Protein AF-A0A6B1F1K5-F1 (afdb_monomer_lite)

Structure (mmCIF, N/CA/C/O backbone):
data_AF-A0A6B1F1K5-F1
#
_entry.id   AF-A0A6B1F1K5-F1
#
loop_
_atom_site.group_PDB
_atom_site.id
_atom_site.type_symbol
_atom_site.label_atom_id
_atom_site.label_alt_id
_atom_site.label_comp_id
_atom_site.label_asym_id
_atom_site.label_entity_id
_atom_site.label_seq_id
_atom_site.pdbx_PDB_ins_code
_atom_site.Cartn_x
_atom_site.Cartn_y
_atom_site.Cartn_z
_atom_site.occupancy
_atom_site.B_iso_or_equiv
_atom_site.auth_seq_id
_atom_site.auth_comp_id
_atom_site.auth_asym_id
_atom_site.auth_atom_id
_atom_site.pdbx_PDB_model_num
ATOM 1 N N . MET A 1 1 ? -52.673 0.870 8.786 1.00 38.88 1 MET A N 1
ATOM 2 C CA . MET A 1 1 ? -51.530 1.319 7.965 1.00 38.88 1 MET A CA 1
ATOM 3 C C . MET A 1 1 ? -50.427 1.704 8.928 1.00 38.88 1 MET A C 1
ATOM 5 O O . MET A 1 1 ? -50.666 2.577 9.750 1.00 38.88 1 MET A O 1
ATOM 9 N N . THR A 1 2 ? -49.289 1.014 8.906 1.00 45.22 2 THR A N 1
ATOM 10 C CA . THR A 1 2 ? -48.194 1.255 9.857 1.00 45.22 2 THR A CA 1
ATOM 11 C C . THR A 1 2 ? -47.016 1.801 9.068 1.00 45.22 2 THR A C 1
ATOM 13 O O . THR A 1 2 ? -46.531 1.139 8.156 1.00 45.22 2 THR A O 1
ATOM 16 N N . SER A 1 3 ? -46.607 3.028 9.376 1.00 37.44 3 SER A N 1
ATOM 17 C CA . SER A 1 3 ? -45.432 3.670 8.791 1.00 37.44 3 SER A CA 1
ATOM 18 C C . SER A 1 3 ? -44.329 3.658 9.838 1.00 37.44 3 SER A C 1
ATOM 20 O O . SER A 1 3 ? -44.523 4.197 10.927 1.00 37.44 3 SER A O 1
ATOM 22 N N . GLN A 1 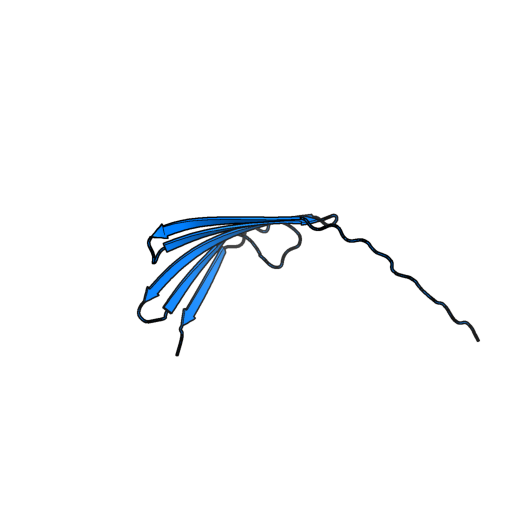4 ? -43.191 3.040 9.527 1.00 53.78 4 GLN A N 1
ATOM 23 C CA . GLN A 1 4 ? -42.007 3.056 10.378 1.00 53.78 4 GLN A CA 1
ATOM 24 C C . GLN A 1 4 ? -40.930 3.884 9.680 1.00 53.78 4 GLN A C 1
ATOM 26 O O . GLN A 1 4 ? -40.456 3.527 8.605 1.00 53.78 4 GLN A O 1
ATOM 31 N N . ILE A 1 5 ? -40.568 5.010 10.290 1.00 62.22 5 ILE A N 1
ATOM 32 C CA . ILE A 1 5 ? -39.447 5.837 9.850 1.00 62.22 5 ILE A CA 1
ATOM 33 C C . ILE A 1 5 ? -38.257 5.458 10.729 1.00 62.22 5 ILE A C 1
ATOM 35 O O . ILE A 1 5 ? -38.268 5.709 11.933 1.00 62.22 5 ILE A O 1
ATOM 39 N N . GLN A 1 6 ? -37.251 4.821 10.132 1.00 55.66 6 GLN A N 1
ATOM 40 C CA . GLN A 1 6 ? -36.012 4.443 10.805 1.00 55.66 6 GLN A CA 1
ATOM 41 C C . GLN A 1 6 ? -34.901 5.405 10.380 1.00 55.66 6 GLN A C 1
ATOM 43 O O . GLN A 1 6 ? -34.400 5.349 9.260 1.00 55.66 6 GLN A O 1
ATOM 48 N N . TRP A 1 7 ? -34.530 6.309 11.283 1.00 53.28 7 TRP A N 1
ATOM 49 C CA . TRP A 1 7 ? -33.415 7.229 11.090 1.00 53.28 7 TRP A CA 1
ATOM 50 C C . TRP A 1 7 ? -32.109 6.537 11.495 1.00 53.28 7 TRP A C 1
ATOM 52 O O . TRP A 1 7 ? -31.859 6.332 12.679 1.00 53.28 7 TRP A O 1
ATOM 62 N N . HIS A 1 8 ? -31.270 6.172 10.524 1.00 50.81 8 HIS A N 1
ATOM 63 C CA . HIS A 1 8 ? -29.886 5.758 10.774 1.00 50.81 8 HIS A CA 1
ATOM 64 C C . HIS A 1 8 ? -28.971 6.986 10.688 1.00 50.81 8 HIS A C 1
ATOM 66 O O . HIS A 1 8 ? -28.466 7.322 9.621 1.00 50.81 8 HIS A O 1
ATOM 72 N N . PHE A 1 9 ? -28.759 7.665 11.814 1.00 57.69 9 PHE A N 1
ATOM 73 C CA . PHE A 1 9 ? -27.650 8.609 11.971 1.00 57.69 9 PHE A CA 1
ATOM 74 C C . PHE A 1 9 ? -26.470 7.870 12.612 1.00 57.69 9 PHE A C 1
ATOM 76 O O . PHE A 1 9 ? -26.230 7.979 13.811 1.00 57.69 9 PHE A O 1
ATOM 83 N N . GLU A 1 10 ? -25.751 7.075 11.819 1.00 58.75 10 GLU A N 1
ATOM 84 C CA . GLU A 1 10 ? -24.457 6.528 12.237 1.00 58.75 10 GLU A CA 1
ATOM 85 C C . GLU A 1 10 ? -23.352 7.511 11.820 1.00 58.75 10 GLU A C 1
ATOM 87 O O . GLU A 1 10 ? -22.978 7.591 10.650 1.00 58.75 10 GLU A O 1
ATOM 92 N N . SER A 1 11 ? -22.820 8.278 12.773 1.00 64.44 11 SER A N 1
ATOM 93 C CA . SER A 1 11 ? -21.584 9.038 12.558 1.00 64.44 11 SER A CA 1
ATOM 94 C C . SER A 1 11 ? -20.401 8.076 12.612 1.00 64.44 11 SER A C 1
ATOM 96 O O . SER A 1 11 ? -19.872 7.792 13.685 1.00 64.44 11 SER A O 1
ATOM 98 N N . ARG A 1 12 ? -19.986 7.549 11.456 1.00 71.38 12 ARG A N 1
ATOM 99 C CA . ARG A 1 12 ? -18.773 6.728 11.355 1.00 71.38 12 ARG A CA 1
ATOM 100 C C . ARG A 1 12 ? -17.541 7.614 11.279 1.00 71.38 12 ARG A C 1
ATOM 102 O O . ARG A 1 12 ? -17.357 8.369 10.327 1.00 71.38 12 ARG A O 1
ATOM 109 N N . TYR A 1 13 ? -16.694 7.508 12.295 1.00 85.75 13 TYR A N 1
ATOM 110 C CA . TYR A 1 13 ? -15.414 8.197 12.344 1.00 85.75 13 TYR A CA 1
ATOM 111 C C . TYR A 1 13 ? -14.332 7.296 11.739 1.00 85.75 13 TYR A C 1
ATOM 113 O O . TYR A 1 13 ? -14.126 6.177 12.210 1.00 85.75 13 TYR A O 1
ATOM 121 N N . GLN A 1 14 ? -13.662 7.773 10.689 1.00 91.56 14 GLN A N 1
ATOM 122 C CA . GLN A 1 14 ? -12.552 7.076 10.045 1.00 91.56 14 GLN A CA 1
ATOM 123 C C . GLN A 1 14 ? -11.354 8.017 9.940 1.00 91.56 14 GLN A C 1
ATOM 125 O O . GLN A 1 14 ? -11.462 9.133 9.433 1.00 91.56 14 GLN A O 1
ATOM 130 N N . GLN A 1 15 ? -10.200 7.542 10.393 1.00 95.56 15 GLN A N 1
ATOM 131 C CA . GLN A 1 15 ? -8.915 8.201 10.228 1.00 95.56 15 GLN A CA 1
ATOM 132 C C . GLN A 1 15 ? -8.072 7.395 9.250 1.00 95.56 15 GLN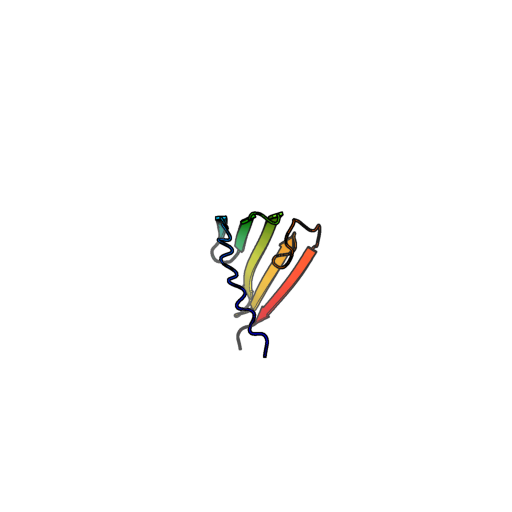 A C 1
ATOM 134 O O . GLN A 1 15 ? -7.959 6.175 9.363 1.00 95.56 15 GLN A O 1
ATOM 139 N N . ILE A 1 16 ? -7.479 8.081 8.278 1.00 95.94 16 ILE A N 1
ATOM 140 C CA . ILE A 1 16 ? -6.604 7.461 7.288 1.00 95.94 16 ILE A CA 1
ATOM 141 C C . ILE A 1 16 ? -5.253 8.154 7.360 1.00 95.94 16 ILE A C 1
ATOM 143 O O . ILE A 1 16 ? -5.156 9.357 7.123 1.00 95.94 16 ILE A O 1
ATOM 147 N N . LEU A 1 17 ? -4.209 7.378 7.628 1.00 97.56 17 LEU A N 1
ATOM 148 C CA . LEU A 1 17 ? -2.826 7.812 7.500 1.00 97.56 17 LEU A CA 1
ATOM 149 C C . LEU A 1 17 ? -2.216 7.128 6.280 1.00 97.56 17 LEU A C 1
ATOM 151 O O . LEU A 1 17 ? -2.240 5.904 6.171 1.00 97.56 17 LEU A O 1
ATOM 155 N N . THR A 1 18 ? -1.661 7.922 5.369 1.00 97.88 18 THR A N 1
ATOM 156 C CA . THR A 1 18 ? -0.933 7.420 4.200 1.00 97.88 18 THR A CA 1
ATOM 157 C C . THR A 1 18 ? 0.510 7.879 4.294 1.00 97.88 18 THR A C 1
ATOM 159 O O . THR A 1 18 ? 0.762 9.063 4.504 1.00 97.88 18 THR A O 1
ATOM 162 N N . LEU A 1 19 ? 1.446 6.949 4.131 1.00 97.94 19 LEU A N 1
ATOM 163 C CA . LEU A 1 19 ? 2.872 7.241 4.056 1.00 97.94 19 LEU A CA 1
ATOM 164 C C . LEU A 1 19 ? 3.398 6.720 2.729 1.00 97.94 19 LEU A C 1
ATOM 166 O O . LEU A 1 19 ? 3.100 5.595 2.342 1.00 97.94 19 LEU A O 1
ATOM 170 N N . THR A 1 20 ? 4.208 7.524 2.055 1.00 97.88 20 THR A N 1
ATOM 171 C CA . THR A 1 20 ? 4.854 7.128 0.806 1.00 97.88 20 THR A CA 1
ATOM 172 C C . THR A 1 20 ? 6.308 7.542 0.864 1.00 97.88 20 THR A C 1
ATOM 174 O O . THR A 1 20 ? 6.625 8.662 1.262 1.00 97.88 20 THR A O 1
ATOM 177 N N . TYR A 1 21 ? 7.183 6.629 0.465 1.00 97.81 21 TYR A N 1
ATOM 178 C CA . TYR A 1 21 ? 8.603 6.873 0.322 1.00 97.81 21 TYR A CA 1
ATOM 179 C C . TYR A 1 21 ? 9.054 6.485 -1.084 1.00 97.81 21 TYR A C 1
ATOM 181 O O . TYR A 1 21 ? 8.926 5.327 -1.494 1.00 97.81 21 TYR A O 1
ATOM 189 N N . ASP A 1 22 ? 9.593 7.457 -1.811 1.00 97.88 22 ASP A N 1
ATOM 190 C CA . ASP A 1 22 ? 10.114 7.270 -3.159 1.00 97.88 22 ASP A CA 1
ATOM 191 C C . ASP A 1 22 ? 11.624 7.009 -3.088 1.00 97.88 22 ASP A C 1
ATOM 193 O O . ASP A 1 22 ? 12.409 7.893 -2.751 1.00 97.88 22 ASP A O 1
ATOM 197 N N . PHE A 1 23 ? 12.044 5.783 -3.413 1.00 97.31 23 PHE A N 1
ATOM 198 C CA . PHE A 1 23 ? 13.467 5.422 -3.490 1.00 97.31 23 PHE A CA 1
ATOM 199 C C . PHE A 1 23 ? 14.115 5.962 -4.767 1.00 97.31 23 PHE A C 1
ATOM 201 O O . PHE A 1 23 ? 15.310 6.238 -4.810 1.00 97.31 23 PHE A O 1
ATOM 208 N N . SER A 1 24 ? 13.332 6.046 -5.841 1.00 95.44 24 SER A N 1
ATOM 209 C CA . SER A 1 24 ? 13.723 6.619 -7.127 1.00 95.44 24 SER A CA 1
ATOM 210 C C . SER A 1 24 ? 12.472 7.032 -7.900 1.00 95.44 24 SER A C 1
ATOM 212 O O . SER A 1 24 ? 11.356 6.700 -7.501 1.00 95.44 24 SER A O 1
ATOM 214 N N . SER A 1 25 ? 12.642 7.654 -9.069 1.00 92.31 25 SER A N 1
ATOM 215 C CA . SER A 1 25 ? 11.527 7.950 -9.985 1.00 92.31 25 SER A CA 1
ATOM 216 C C . SER A 1 25 ? 10.739 6.707 -10.429 1.00 92.31 25 SER A C 1
ATOM 218 O O . SER A 1 25 ? 9.608 6.826 -10.898 1.00 92.31 25 SER A O 1
ATOM 220 N N . ALA A 1 26 ? 11.332 5.518 -10.292 1.00 95.06 26 ALA A N 1
ATOM 221 C CA . ALA A 1 26 ? 10.782 4.254 -10.753 1.00 95.06 26 ALA A CA 1
ATOM 222 C C . ALA A 1 26 ? 10.420 3.279 -9.622 1.00 95.06 26 ALA A C 1
ATOM 224 O O . ALA A 1 26 ? 9.915 2.198 -9.911 1.00 95.06 26 ALA A O 1
ATOM 225 N N . LEU A 1 27 ? 10.699 3.598 -8.354 1.00 97.12 27 LEU A N 1
ATOM 226 C CA . LEU A 1 27 ? 10.515 2.672 -7.232 1.00 97.12 27 LEU A CA 1
ATOM 227 C C . LEU A 1 27 ? 10.027 3.416 -5.993 1.00 97.12 27 LEU A C 1
ATOM 229 O O . LEU A 1 27 ? 10.718 4.312 -5.510 1.00 97.12 27 LEU A O 1
ATOM 233 N N . SER A 1 28 ? 8.895 2.988 -5.439 1.00 98.00 28 SER A N 1
ATOM 234 C CA . SER A 1 28 ? 8.341 3.561 -4.213 1.00 98.00 28 SER A CA 1
ATOM 235 C C . SER A 1 28 ? 7.710 2.512 -3.305 1.00 98.00 28 SER A C 1
ATOM 237 O O . SER A 1 28 ? 7.238 1.470 -3.762 1.00 98.00 28 SER A O 1
ATOM 239 N N . LEU A 1 29 ? 7.716 2.785 -2.003 1.00 98.25 29 LEU A N 1
ATOM 240 C CA . LEU A 1 29 ? 6.987 2.027 -0.993 1.00 98.25 29 LEU A CA 1
ATOM 241 C C . LEU A 1 29 ? 5.924 2.931 -0.379 1.00 98.25 29 LEU A C 1
ATOM 243 O O . LEU A 1 29 ? 6.232 3.985 0.170 1.00 98.25 29 LEU A O 1
ATOM 247 N N . GLY A 1 30 ? 4.673 2.499 -0.463 1.00 97.94 30 GLY A N 1
ATOM 248 C CA . GLY A 1 30 ? 3.543 3.123 0.204 1.00 97.94 30 GLY A CA 1
ATOM 249 C C . GLY A 1 30 ? 3.030 2.265 1.351 1.00 97.94 30 GLY A C 1
ATOM 250 O O . GLY A 1 30 ? 3.111 1.037 1.311 1.00 97.94 30 GLY A O 1
ATOM 251 N N . SER A 1 31 ? 2.445 2.904 2.351 1.00 97.62 31 SER A N 1
ATOM 252 C CA . SER A 1 31 ? 1.603 2.265 3.349 1.00 97.62 31 SER A CA 1
ATOM 253 C C . SER A 1 31 ? 0.351 3.092 3.596 1.00 97.62 31 SER A C 1
ATOM 255 O O . SER A 1 31 ? 0.329 4.312 3.411 1.00 97.62 31 SER A O 1
ATOM 257 N N . ARG A 1 32 ? -0.720 2.413 3.999 1.00 97.56 32 ARG A N 1
ATOM 258 C CA . ARG A 1 32 ? -1.969 3.064 4.383 1.00 97.56 32 ARG A CA 1
ATOM 259 C C . ARG A 1 32 ? -2.545 2.369 5.600 1.00 97.56 32 ARG A C 1
ATOM 261 O O . ARG A 1 32 ? -2.818 1.175 5.542 1.00 97.56 32 ARG A O 1
ATOM 268 N N . LEU A 1 33 ? -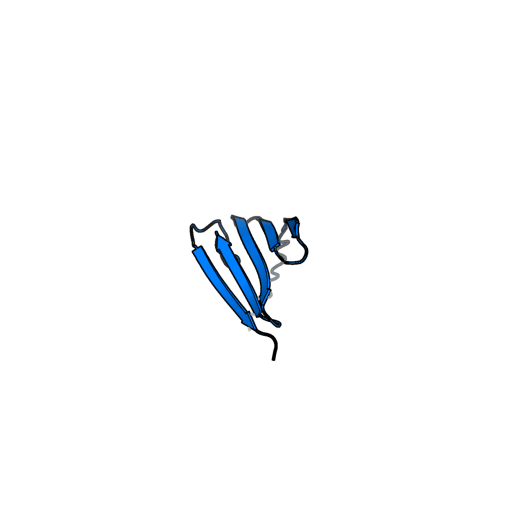2.717 3.133 6.672 1.00 97.50 33 LEU A N 1
ATOM 269 C CA . LEU A 1 33 ? -3.386 2.739 7.905 1.00 97.50 33 LEU A CA 1
ATOM 270 C C . LEU A 1 33 ? -4.777 3.375 7.916 1.00 97.50 33 LEU A C 1
ATOM 272 O O . LEU A 1 33 ? -4.918 4.575 7.680 1.00 97.50 33 LEU A O 1
ATOM 276 N N . ILE A 1 34 ? -5.793 2.570 8.182 1.00 96.44 34 ILE A N 1
ATOM 277 C CA . ILE A 1 34 ? -7.189 2.973 8.292 1.00 96.44 34 ILE A CA 1
ATOM 278 C C . ILE A 1 34 ? -7.636 2.577 9.692 1.00 96.44 34 ILE A C 1
ATOM 280 O O . ILE A 1 34 ? -7.615 1.398 10.035 1.00 96.44 34 ILE A O 1
ATOM 284 N N . TRP A 1 35 ? -8.026 3.561 10.491 1.00 95.06 35 TRP A N 1
ATOM 285 C CA . TRP A 1 35 ? -8.585 3.356 11.818 1.00 95.06 35 TRP A CA 1
ATOM 286 C C . TRP A 1 35 ? -10.040 3.800 11.805 1.00 95.06 35 TRP A C 1
ATOM 288 O O . TRP A 1 35 ? -10.341 4.959 11.524 1.00 95.06 35 TRP A O 1
ATOM 298 N N . GLN A 1 36 ? -10.944 2.881 12.115 1.00 93.31 36 GLN A N 1
ATOM 299 C CA . GLN A 1 36 ? -12.370 3.147 12.263 1.00 93.31 36 GLN A CA 1
ATOM 300 C C . GLN A 1 36 ? -12.935 2.367 13.452 1.00 93.31 36 GLN A C 1
ATOM 302 O O . GLN A 1 36 ? -12.234 1.570 14.074 1.00 93.31 36 GLN A O 1
ATOM 307 N N . VAL A 1 37 ? -14.199 2.614 13.792 1.00 90.38 37 VAL A N 1
ATOM 308 C CA . VAL A 1 37 ? -14.858 1.970 14.942 1.00 90.38 37 VAL A CA 1
ATOM 309 C C . VAL A 1 37 ? -14.900 0.445 14.787 1.00 90.38 37 VAL A C 1
ATOM 311 O O . VAL A 1 37 ? -14.753 -0.277 15.766 1.00 90.38 37 VAL A O 1
ATOM 314 N N . GLU A 1 38 ? -15.062 -0.050 13.561 1.00 90.38 38 GLU A N 1
ATOM 315 C CA . GLU A 1 38 ? -15.201 -1.477 13.261 1.00 90.38 38 GLU A CA 1
ATOM 316 C C . GLU A 1 38 ? -13.863 -2.220 13.147 1.00 90.38 38 GLU A C 1
ATOM 318 O O . GLU A 1 38 ? -13.870 -3.443 13.020 1.00 90.38 38 GLU A O 1
ATOM 323 N N . GLY A 1 39 ? -12.726 -1.514 13.159 1.00 92.50 39 GLY A N 1
ATOM 324 C CA . GLY A 1 39 ? -11.419 -2.154 13.048 1.00 92.50 39 GLY A CA 1
ATOM 325 C C . GLY A 1 39 ? -10.282 -1.239 12.607 1.00 92.50 39 GLY A C 1
ATOM 326 O O . GLY A 1 39 ? -10.463 -0.073 12.241 1.00 92.50 39 GLY A O 1
ATOM 327 N N . VAL A 1 40 ? -9.081 -1.815 12.643 1.00 95.88 40 VAL A N 1
ATOM 328 C CA . VAL A 1 40 ? -7.849 -1.184 12.169 1.00 95.88 40 VAL A CA 1
ATOM 329 C C . VAL A 1 40 ? -7.248 -2.038 11.060 1.00 95.88 40 VAL A C 1
ATOM 331 O O . VAL A 1 40 ? -6.895 -3.199 11.273 1.00 95.88 40 VAL A O 1
ATOM 334 N N . ASN A 1 41 ? -7.085 -1.448 9.880 1.00 97.50 41 ASN A N 1
ATOM 335 C CA . ASN A 1 41 ? -6.448 -2.087 8.736 1.00 97.50 41 ASN A CA 1
ATOM 336 C C . ASN A 1 41 ? -5.170 -1.343 8.352 1.00 97.50 41 ASN A C 1
ATOM 338 O O . ASN A 1 41 ? -5.119 -0.117 8.373 1.00 97.50 41 ASN A O 1
ATOM 342 N N . ILE A 1 42 ? -4.147 -2.091 7.958 1.00 98.12 42 ILE A N 1
ATOM 343 C CA . ILE A 1 42 ? -2.934 -1.558 7.356 1.00 98.12 42 ILE A CA 1
ATOM 344 C C . ILE A 1 42 ? -2.560 -2.390 6.130 1.00 98.12 42 ILE A C 1
ATOM 346 O O . ILE A 1 42 ? -2.704 -3.608 6.121 1.00 98.12 42 ILE A O 1
ATOM 350 N N . TYR A 1 43 ? -2.039 -1.754 5.090 1.00 98.31 43 TYR A N 1
ATOM 351 C CA . TYR A 1 43 ? -1.349 -2.476 4.024 1.00 98.31 43 TYR A CA 1
ATOM 352 C C . TYR A 1 43 ? -0.114 -1.713 3.562 1.00 98.31 43 TYR A C 1
ATOM 354 O O . TYR A 1 43 ? -0.002 -0.499 3.745 1.00 98.31 43 TYR A O 1
ATOM 362 N N . PHE A 1 44 ? 0.795 -2.447 2.930 1.00 98.31 44 PHE A N 1
ATOM 363 C CA . PHE A 1 44 ? 2.015 -1.938 2.319 1.00 98.31 44 PHE A CA 1
ATOM 364 C C . PHE A 1 44 ? 1.997 -2.255 0.831 1.00 98.31 44 PHE A C 1
ATOM 366 O O . PHE A 1 44 ? 1.533 -3.321 0.436 1.00 98.31 44 PHE A O 1
ATOM 373 N N . ALA A 1 45 ? 2.500 -1.348 0.005 1.00 98.12 45 ALA A N 1
ATOM 374 C CA . ALA A 1 45 ? 2.539 -1.495 -1.439 1.00 98.12 45 ALA A CA 1
ATOM 375 C C . ALA A 1 45 ? 3.897 -1.041 -1.974 1.00 98.12 45 ALA A C 1
ATOM 377 O O . ALA A 1 45 ? 4.225 0.141 -1.921 1.00 98.12 45 ALA A O 1
ATOM 378 N N . LEU A 1 46 ? 4.677 -1.971 -2.516 1.00 98.25 46 LEU A N 1
ATOM 379 C CA . LEU A 1 46 ? 5.875 -1.660 -3.284 1.00 98.25 46 LEU A CA 1
ATOM 380 C C . LEU A 1 46 ? 5.476 -1.487 -4.749 1.00 98.25 46 LEU A C 1
ATOM 382 O O . LEU A 1 46 ? 4.950 -2.422 -5.352 1.00 98.25 46 LEU A O 1
ATOM 386 N N . ARG A 1 47 ? 5.730 -0.312 -5.323 1.00 97.06 47 ARG A N 1
ATOM 387 C CA . ARG A 1 47 ? 5.493 -0.003 -6.735 1.00 97.06 47 ARG A CA 1
ATOM 388 C C . ARG A 1 47 ? 6.819 0.081 -7.472 1.00 97.06 47 ARG A C 1
ATOM 390 O O . ARG A 1 47 ? 7.720 0.790 -7.033 1.00 97.06 47 ARG A O 1
ATOM 397 N N . ARG A 1 48 ? 6.902 -0.564 -8.635 1.00 96.31 48 ARG A N 1
ATOM 398 C CA . ARG A 1 48 ? 7.989 -0.386 -9.599 1.00 96.31 48 ARG A CA 1
ATOM 399 C C . ARG A 1 48 ? 7.437 -0.013 -10.970 1.00 96.31 48 ARG A C 1
ATOM 401 O O . ARG A 1 48 ? 6.689 -0.789 -11.558 1.00 96.31 48 ARG A O 1
ATOM 408 N N . SER A 1 49 ? 7.821 1.151 -11.475 1.00 91.44 49 SER A N 1
ATOM 409 C CA . SER A 1 49 ? 7.383 1.712 -12.756 1.00 91.44 49 SER A CA 1
ATOM 410 C C . SER A 1 49 ? 8.519 1.793 -13.777 1.00 91.44 49 SER A C 1
ATOM 412 O O . SER A 1 49 ? 9.681 1.554 -13.453 1.00 91.44 49 SER A O 1
ATOM 414 N N . GLY A 1 50 ? 8.192 2.146 -15.023 1.00 82.12 50 GLY A N 1
ATOM 415 C CA . GLY A 1 50 ? 9.188 2.498 -16.049 1.00 82.12 50 GLY A CA 1
ATOM 416 C C . GLY A 1 50 ? 9.436 1.447 -17.134 1.00 82.12 50 GLY A C 1
ATOM 417 O O . GLY A 1 50 ? 10.234 1.684 -18.037 1.00 82.12 50 GLY A O 1
ATOM 418 N N . TYR A 1 51 ? 8.720 0.321 -17.126 1.00 79.06 51 TYR A N 1
ATOM 419 C CA . TYR A 1 51 ? 8.811 -0.695 -18.181 1.00 79.06 51 TYR A CA 1
ATOM 420 C C . TYR A 1 51 ? 7.886 -0.351 -19.359 1.00 79.06 51 TYR A C 1
ATOM 422 O O . TYR A 1 51 ? 6.874 -1.017 -19.581 1.00 79.06 51 TYR A O 1
ATOM 430 N N . ALA A 1 52 ? 8.203 0.732 -20.080 1.00 84.75 52 ALA A N 1
ATOM 431 C CA . ALA A 1 52 ? 7.447 1.207 -21.248 1.00 84.75 52 ALA A CA 1
ATOM 432 C C . ALA A 1 52 ? 5.933 1.365 -20.974 1.00 84.75 52 ALA A C 1
ATOM 434 O O . ALA A 1 52 ? 5.097 0.801 -21.676 1.00 84.75 52 ALA A O 1
ATOM 435 N N . GLY A 1 53 ? 5.586 2.082 -19.898 1.00 87.44 53 GLY A N 1
ATOM 436 C CA . GLY A 1 53 ? 4.194 2.266 -19.460 1.00 87.44 53 GLY A CA 1
ATOM 437 C C . GLY A 1 53 ? 3.628 1.119 -18.613 1.00 87.44 53 GLY A C 1
ATOM 438 O O . GLY A 1 53 ? 2.433 1.116 -18.323 1.00 87.44 53 GLY A O 1
ATOM 439 N N . THR A 1 54 ? 4.464 0.152 -18.214 1.00 93.06 54 THR A N 1
ATOM 440 C CA . THR A 1 54 ? 4.078 -0.935 -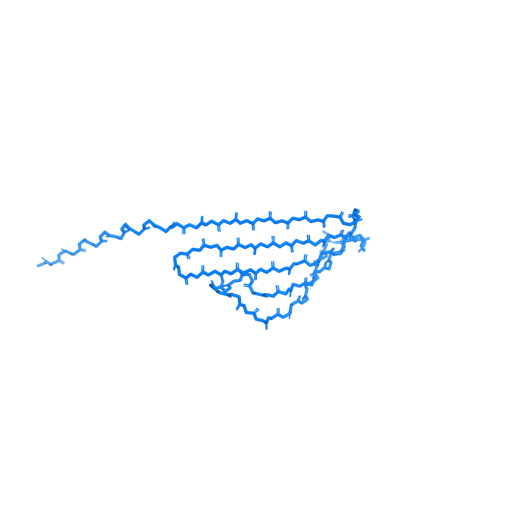17.301 1.00 93.06 54 THR A CA 1
ATOM 441 C C . THR A 1 54 ? 4.529 -0.653 -15.868 1.00 93.06 54 THR A C 1
ATOM 443 O O . THR A 1 54 ? 5.711 -0.387 -15.621 1.00 93.06 54 THR A O 1
ATOM 446 N N . ASP A 1 55 ? 3.589 -0.790 -14.937 1.00 94.94 55 ASP A N 1
ATOM 447 C CA . ASP A 1 55 ? 3.766 -0.663 -13.496 1.00 94.94 55 ASP A CA 1
ATOM 448 C C . ASP A 1 55 ? 3.479 -1.997 -12.799 1.00 94.94 55 ASP A C 1
ATOM 450 O O . ASP A 1 5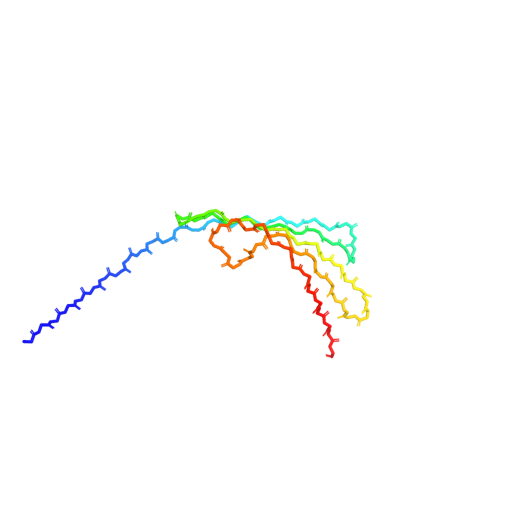5 ? 2.441 -2.631 -13.003 1.00 94.94 55 ASP A O 1
ATOM 454 N N . PHE A 1 56 ? 4.395 -2.395 -11.924 1.00 96.62 56 PHE A N 1
ATOM 455 C CA . PHE A 1 56 ? 4.297 -3.579 -11.081 1.00 96.62 56 PHE A CA 1
ATOM 456 C C . PHE A 1 56 ? 4.056 -3.167 -9.635 1.00 96.62 56 PHE A C 1
ATOM 458 O O . PHE A 1 56 ? 4.665 -2.219 -9.141 1.00 96.62 56 PHE A O 1
ATOM 465 N N . PHE A 1 57 ? 3.207 -3.917 -8.942 1.00 97.12 57 PHE A N 1
ATOM 466 C CA . PHE A 1 57 ? 2.896 -3.705 -7.538 1.00 97.12 57 PHE A CA 1
ATOM 467 C C . PHE A 1 57 ? 2.990 -5.018 -6.774 1.00 97.12 57 PHE A C 1
ATOM 469 O O . PHE A 1 57 ? 2.421 -6.023 -7.199 1.00 97.12 57 PHE A O 1
ATOM 476 N N . ILE A 1 58 ? 3.647 -4.982 -5.620 1.00 97.88 58 ILE A N 1
ATOM 477 C CA . ILE A 1 58 ? 3.591 -6.033 -4.606 1.00 97.88 58 ILE A CA 1
ATOM 478 C C . ILE A 1 58 ? 2.919 -5.438 -3.376 1.00 97.88 58 ILE A C 1
ATOM 480 O O . ILE A 1 58 ? 3.401 -4.448 -2.831 1.00 97.88 58 ILE A O 1
ATOM 484 N N . ILE A 1 59 ? 1.799 -6.019 -2.957 1.00 97.94 59 ILE A N 1
ATOM 485 C CA . ILE A 1 59 ? 0.978 -5.528 -1.852 1.00 97.94 59 ILE A CA 1
ATOM 486 C C . ILE A 1 59 ? 0.959 -6.578 -0.746 1.00 97.94 59 ILE A C 1
ATOM 488 O O . ILE A 1 59 ? 0.612 -7.731 -0.999 1.00 97.94 59 ILE A O 1
ATOM 492 N N . LEU A 1 60 ? 1.310 -6.168 0.470 1.00 98.38 60 LEU A N 1
ATOM 493 C CA . LEU A 1 60 ? 1.174 -6.962 1.687 1.00 98.38 60 LEU A CA 1
ATOM 494 C C . LEU A 1 60 ? 0.034 -6.388 2.530 1.00 98.38 60 LEU A C 1
ATOM 496 O O . LEU A 1 60 ? 0.074 -5.217 2.904 1.00 98.38 60 LEU A O 1
ATOM 500 N N . GLY A 1 61 ? -0.956 -7.214 2.845 1.00 97.25 61 GLY A N 1
ATOM 501 C CA . GLY A 1 61 ? -2.209 -6.794 3.466 1.00 97.25 61 GLY A CA 1
ATOM 502 C C . GLY A 1 61 ? -3.404 -7.021 2.542 1.00 97.25 61 GLY A C 1
ATOM 503 O O . GLY A 1 61 ? -3.270 -7.517 1.421 1.00 97.25 61 GLY A O 1
ATOM 504 N N . ASP A 1 62 ? -4.586 -6.618 3.001 1.00 95.75 62 ASP A N 1
ATOM 505 C CA . ASP A 1 62 ? -5.786 -6.572 2.168 1.00 95.75 62 ASP A CA 1
ATOM 506 C C . ASP A 1 62 ? -6.419 -5.179 2.257 1.00 95.75 62 ASP A C 1
ATOM 508 O O . ASP A 1 62 ? -7.035 -4.861 3.274 1.00 95.75 62 ASP A O 1
ATOM 512 N N . PRO A 1 63 ? -6.303 -4.348 1.206 1.00 92.25 63 PRO A N 1
ATOM 513 C CA . PRO A 1 63 ? -6.906 -3.018 1.176 1.00 92.25 63 PRO A CA 1
ATOM 514 C C . PRO A 1 63 ? -8.434 -3.006 1.331 1.00 92.25 63 PRO A C 1
ATOM 516 O O . PRO A 1 63 ? -8.993 -1.953 1.620 1.00 92.25 63 PRO A O 1
ATOM 519 N N . ASN A 1 64 ? -9.106 -4.143 1.117 1.00 92.75 64 ASN A N 1
ATOM 520 C CA . ASN A 1 64 ? -10.564 -4.259 1.169 1.00 92.75 64 ASN A CA 1
ATOM 521 C C . ASN A 1 64 ? -11.076 -4.892 2.474 1.00 92.75 64 ASN A C 1
ATOM 523 O O . ASN A 1 64 ? -12.286 -5.006 2.659 1.00 92.75 64 ASN A O 1
ATOM 527 N N . ALA A 1 65 ? -10.186 -5.338 3.364 1.00 94.50 65 ALA A N 1
ATOM 528 C CA . ALA A 1 65 ? -10.573 -5.908 4.650 1.00 94.50 65 ALA A CA 1
ATOM 529 C C . ALA A 1 65 ? -10.818 -4.816 5.710 1.00 94.50 65 ALA A C 1
ATOM 531 O O . ALA A 1 65 ? -10.276 -3.716 5.626 1.00 94.50 65 ALA A O 1
ATOM 532 N N . LEU A 1 66 ? -11.615 -5.126 6.738 1.00 94.12 66 LEU A N 1
ATOM 533 C CA . LEU A 1 66 ? -11.789 -4.247 7.909 1.00 94.12 66 LEU A CA 1
ATOM 534 C C . LEU A 1 66 ? -10.573 -4.267 8.848 1.00 94.12 66 LEU A C 1
ATOM 536 O O . LEU A 1 66 ? -10.322 -3.308 9.568 1.00 94.12 66 LEU A O 1
ATOM 540 N N . GLU A 1 67 ? -9.806 -5.355 8.811 1.00 96.50 67 GLU A N 1
ATOM 541 C CA . GLU A 1 67 ? -8.632 -5.581 9.648 1.00 96.50 67 GLU A CA 1
ATOM 542 C C . GLU A 1 67 ? -7.467 -6.091 8.806 1.00 96.50 67 GLU A C 1
ATOM 544 O O . GLU A 1 67 ? -7.670 -6.636 7.716 1.00 96.50 67 GLU A O 1
ATOM 549 N N . PHE A 1 68 ? -6.250 -5.987 9.344 1.00 96.25 68 PHE A N 1
ATOM 550 C CA . PHE A 1 68 ? -5.072 -6.557 8.700 1.00 96.25 68 PHE A CA 1
ATOM 551 C C . PHE A 1 68 ? -5.269 -8.049 8.394 1.00 96.25 68 PHE A C 1
ATOM 553 O O . PHE A 1 68 ? -5.527 -8.871 9.277 1.00 96.25 68 PHE A O 1
ATOM 560 N N . LYS A 1 69 ? -5.092 -8.414 7.124 1.00 97.12 69 LYS A N 1
ATOM 561 C CA . LYS A 1 69 ? -5.017 -9.806 6.679 1.00 97.12 69 LYS A CA 1
ATOM 562 C C . LYS A 1 69 ? -3.641 -10.066 6.100 1.00 97.12 69 LYS A C 1
ATOM 564 O O . LYS A 1 69 ? -3.202 -9.355 5.201 1.00 97.12 69 LYS A O 1
ATOM 569 N N . GLN A 1 70 ? -2.990 -11.128 6.564 1.00 96.62 70 GLN A N 1
ATOM 570 C CA . GLN A 1 70 ? -1.717 -11.577 6.013 1.00 96.62 70 GLN A CA 1
ATOM 571 C C . GLN A 1 70 ? -1.933 -12.172 4.613 1.00 96.62 70 GLN A C 1
ATOM 573 O O . GLN A 1 70 ? -2.106 -13.376 4.438 1.00 96.62 70 GLN A O 1
ATOM 578 N N . ARG A 1 71 ? -1.965 -11.297 3.609 1.00 97.75 71 ARG A N 1
ATOM 579 C CA . ARG A 1 71 ? -2.163 -11.621 2.198 1.00 97.75 71 ARG A CA 1
ATOM 580 C C . ARG A 1 71 ? -1.086 -10.930 1.375 1.00 97.75 71 ARG A C 1
ATOM 582 O O . ARG A 1 71 ? -0.774 -9.772 1.625 1.00 97.75 71 ARG A O 1
ATOM 589 N N . LEU A 1 72 ? -0.535 -11.644 0.399 1.00 97.56 72 LEU A N 1
ATOM 590 C CA . LEU A 1 72 ? 0.416 -11.100 -0.562 1.00 97.56 72 LEU A CA 1
ATOM 591 C C . LEU A 1 72 ? -0.236 -11.092 -1.945 1.00 97.56 72 LEU A C 1
ATOM 593 O O . LEU A 1 72 ? -0.706 -12.128 -2.411 1.00 97.56 72 LEU A O 1
ATOM 597 N N . VAL A 1 73 ? -0.282 -9.928 -2.587 1.00 97.75 73 VAL A N 1
ATOM 598 C CA . VAL A 1 73 ? -0.875 -9.740 -3.915 1.00 97.75 73 VAL A CA 1
ATOM 599 C C . VAL A 1 73 ? 0.161 -9.129 -4.847 1.00 97.75 73 VAL A C 1
ATOM 601 O O . VAL A 1 73 ? 0.795 -8.133 -4.508 1.00 97.75 73 VAL A O 1
ATOM 604 N N . ALA A 1 74 ? 0.296 -9.696 -6.044 1.00 97.12 74 ALA A N 1
ATOM 605 C CA . ALA A 1 74 ? 1.045 -9.093 -7.137 1.00 97.12 74 ALA A CA 1
ATOM 606 C C . ALA A 1 74 ? 0.065 -8.545 -8.181 1.00 97.12 74 ALA A C 1
ATOM 608 O O . ALA A 1 74 ? -0.886 -9.227 -8.563 1.00 97.12 74 ALA A O 1
ATOM 609 N N . LYS A 1 75 ? 0.286 -7.313 -8.643 1.00 95.81 75 LYS A N 1
ATOM 610 C CA . LYS A 1 75 ? -0.537 -6.661 -9.667 1.00 95.81 75 LYS A CA 1
ATOM 611 C C . LYS A 1 75 ? 0.353 -6.042 -10.737 1.00 95.81 75 LYS A C 1
ATOM 613 O O . LYS A 1 75 ? 1.389 -5.462 -10.426 1.00 95.81 75 LYS A O 1
ATOM 618 N N . VAL A 1 76 ? -0.087 -6.134 -11.989 1.00 96.00 76 VAL A N 1
ATOM 619 C CA . VAL A 1 76 ? 0.555 -5.492 -13.141 1.00 96.00 76 VAL A CA 1
ATOM 620 C C . VAL A 1 76 ? -0.466 -4.595 -13.824 1.00 96.00 76 VAL A C 1
ATOM 622 O O . VAL A 1 76 ? -1.608 -5.000 -14.037 1.00 96.00 76 VAL A O 1
ATOM 625 N N . ILE A 1 77 ? -0.065 -3.370 -14.141 1.00 94.75 77 ILE A N 1
ATOM 626 C CA . ILE A 1 77 ? -0.854 -2.404 -14.904 1.00 94.75 77 ILE A CA 1
ATOM 627 C C . ILE A 1 77 ? -0.016 -1.997 -16.108 1.00 94.75 77 ILE A C 1
ATOM 629 O O . ILE A 1 77 ? 1.142 -1.636 -15.942 1.00 94.75 77 ILE A O 1
ATOM 633 N N . ARG A 1 78 ? -0.585 -2.041 -17.312 1.00 93.00 78 ARG A N 1
ATOM 634 C CA . ARG A 1 78 ? 0.081 -1.594 -18.538 1.00 93.00 78 ARG A CA 1
ATOM 635 C C . ARG A 1 78 ? -0.783 -0.547 -19.222 1.00 93.00 78 ARG A C 1
ATOM 637 O O . ARG A 1 78 ? -1.930 -0.840 -19.549 1.00 93.00 78 ARG A O 1
ATOM 644 N N . ALA A 1 79 ? -0.235 0.646 -19.417 1.00 85.94 79 ALA A N 1
ATOM 645 C CA . ALA A 1 79 ? -0.853 1.665 -20.253 1.00 85.94 79 ALA A CA 1
ATOM 646 C C . ALA A 1 79 ? -0.729 1.257 -21.732 1.00 85.94 79 ALA A C 1
ATOM 648 O O . ALA A 1 79 ? 0.325 0.770 -22.150 1.00 85.94 79 ALA A O 1
ATOM 649 N N . PHE A 1 80 ? -1.813 1.413 -22.489 1.00 79.81 80 PHE A N 1
ATOM 650 C CA . PHE A 1 80 ? -1.898 1.175 -23.930 1.00 79.81 80 PHE A CA 1
ATOM 651 C C . PHE A 1 80 ? -2.417 2.42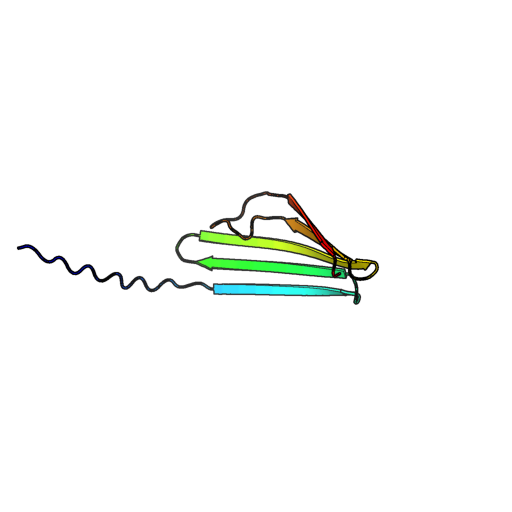7 -24.629 1.00 79.81 80 PHE A C 1
ATOM 653 O O . PHE A 1 80 ? -3.187 3.175 -23.983 1.00 79.81 80 PHE A O 1
#

Foldseek 3Di:
DDDDDDDPPDPKDKDKDKDKDDPDPFWIKIKIWIDTPQEIFIKIWIWGDDPQQKIKIWMAFDPPDRYGDGDIDIDMDHDD

Sequence (80 aa):
MTSQIQWHFESRYQQILTLTYDFSSALSLGSRLIWQVEGVNIYFALRRSGYAGTDFFIILGDPNALEFKQRLVAKVIRAF

pLDDT: mean 88.68, std 15.53, range [37.44, 98.38]

Radius of gyration: 18.59 Å; chains: 1; bounding box: 65×21×39 Å

Secondary structure (DSSP, 8-state):
-------------EEEEEEEEEEETTEEEEEEEEEETTEEEEEEEEEEEEETTEEEEEEES-TTSSS----EEEEEEE--